Protein AF-X1SG87-F1 (afdb_monomer_lite)

Organism: NCBI:txid412755

Foldseek 3Di:
DDDAAEDQVQEPPDGPVVDDPPFDWDFDFDADPVRDTHTGHIYGDPPPDD

Secondary structure (DSSP, 8-state):
----B--GGGB-SS-GGG--TT--EEEEEEE-TTSSEEEEEEEEPPPPP-

pLDDT: mean 85.13, std 11.53, range [41.69, 93.44]

InterPro domains:
  IPR002059 Cold-shock protein Csp, DNA-binding [PF00313] (2-43)
  IPR002059 Cold-shock protein Csp, DNA-binding [PS51857] (1-44)
  IPR012340 Nucleic acid-binding, OB-fold [G3DSA:2.40.50.140] (1-49)
  IPR012340 Nucleic acid-binding, OB-fold [SSF50249] (2-45)

Radius of gyration: 11.4 Å; chains: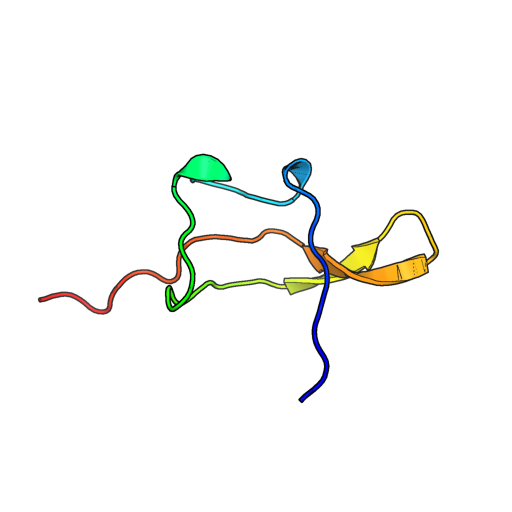 1; bounding box: 23×22×29 Å

Structure (mmCIF, N/CA/C/O backbone):
data_AF-X1SG87-F1
#
_entry.id   AF-X1SG87-F1
#
loop_
_atom_site.group_PDB
_atom_site.id
_atom_site.type_symbol
_atom_site.label_atom_id
_atom_site.label_alt_id
_atom_site.label_comp_id
_atom_site.label_asym_id
_atom_site.label_entity_id
_atom_site.label_seq_id
_atom_site.pdbx_PDB_ins_code
_atom_site.Cartn_x
_atom_site.Cartn_y
_atom_site.Cartn_z
_atom_site.occupancy
_atom_site.B_iso_or_equiv
_atom_site.auth_seq_id
_atom_site.auth_comp_id
_atom_site.auth_asym_id
_atom_site.auth_atom_id
_atom_site.pdbx_PDB_model_num
ATOM 1 N N . GLU A 1 1 ? -13.538 -9.904 -4.723 1.00 56.47 1 GLU A N 1
ATOM 2 C CA . GLU A 1 1 ? -12.670 -8.712 -4.709 1.00 56.47 1 GLU A CA 1
ATOM 3 C C . GLU A 1 1 ? -11.250 -9.172 -5.009 1.00 56.47 1 GLU A C 1
ATOM 5 O O . GLU A 1 1 ? -10.956 -10.320 -4.699 1.00 56.47 1 GLU A O 1
ATOM 10 N N . THR A 1 2 ? -10.432 -8.379 -5.698 1.00 80.25 2 THR A N 1
ATOM 11 C CA . THR A 1 2 ? -9.053 -8.773 -6.034 1.00 80.25 2 THR A CA 1
ATOM 12 C C . THR A 1 2 ? -8.107 -7.994 -5.143 1.00 80.25 2 THR A C 1
ATOM 14 O O . THR A 1 2 ? -8.088 -6.767 -5.222 1.00 80.25 2 THR A O 1
ATOM 17 N N . ASP A 1 3 ? -7.315 -8.701 -4.345 1.00 87.19 3 ASP A N 1
ATOM 18 C CA . ASP A 1 3 ? -6.272 -8.092 -3.530 1.00 87.19 3 ASP A CA 1
ATOM 19 C C . ASP A 1 3 ? -5.209 -7.439 -4.417 1.00 87.19 3 ASP A C 1
ATOM 21 O O . ASP A 1 3 ? -4.683 -8.048 -5.357 1.00 87.19 3 ASP A O 1
ATOM 25 N N . LEU A 1 4 ? -4.894 -6.181 -4.117 1.00 89.38 4 LEU A N 1
ATOM 26 C CA . LEU A 1 4 ? -3.847 -5.426 -4.792 1.00 89.38 4 LEU A CA 1
ATOM 27 C C . LEU A 1 4 ? -2.659 -5.260 -3.857 1.00 89.38 4 LEU A C 1
ATOM 29 O O . LEU A 1 4 ? -2.788 -4.801 -2.727 1.00 89.38 4 LEU A O 1
ATOM 33 N N . PHE A 1 5 ? -1.481 -5.609 -4.360 1.00 91.44 5 PHE A N 1
ATOM 34 C CA . PHE A 1 5 ? -0.234 -5.362 -3.653 1.00 91.44 5 PHE A CA 1
ATOM 35 C C . PHE A 1 5 ? 0.197 -3.905 -3.850 1.00 91.44 5 PHE A C 1
ATOM 37 O O . PHE A 1 5 ? 0.072 -3.378 -4.953 1.00 91.44 5 PHE A O 1
ATOM 44 N N . PHE A 1 6 ? 0.764 -3.275 -2.826 1.00 90.56 6 PHE A N 1
ATOM 45 C CA . PHE A 1 6 ? 1.469 -1.999 -2.948 1.00 90.56 6 PHE A CA 1
ATOM 46 C C . PHE A 1 6 ? 2.851 -2.117 -2.318 1.00 90.56 6 PHE A C 1
ATOM 48 O O . PHE A 1 6 ? 3.051 -2.841 -1.341 1.00 90.56 6 PHE A O 1
ATOM 55 N N . HIS A 1 7 ? 3.825 -1.403 -2.871 1.00 90.94 7 HIS A N 1
ATOM 56 C CA . HIS A 1 7 ? 5.132 -1.300 -2.244 1.00 90.94 7 HIS A CA 1
ATOM 57 C C . HIS A 1 7 ? 5.134 -0.109 -1.281 1.00 90.94 7 HIS A C 1
ATOM 59 O O . HIS A 1 7 ? 4.477 0.899 -1.517 1.00 90.94 7 HIS A O 1
ATOM 65 N N . ARG A 1 8 ? 5.935 -0.160 -0.212 1.00 89.31 8 ARG A N 1
ATOM 66 C CA . ARG A 1 8 ? 6.053 0.955 0.753 1.00 89.31 8 ARG A CA 1
ATOM 67 C C . ARG A 1 8 ? 6.435 2.305 0.123 1.00 89.31 8 ARG A C 1
ATOM 69 O O . ARG A 1 8 ? 6.210 3.341 0.727 1.00 89.31 8 ARG A O 1
ATOM 76 N N . ASN A 1 9 ? 7.064 2.275 -1.056 1.00 89.50 9 ASN A N 1
ATOM 77 C CA . ASN A 1 9 ? 7.481 3.478 -1.787 1.00 89.50 9 ASN A CA 1
ATOM 78 C C . ASN A 1 9 ? 6.306 4.165 -2.489 1.00 89.50 9 ASN A C 1
ATOM 80 O O . ASN A 1 9 ? 6.440 5.315 -2.885 1.00 89.50 9 ASN A O 1
ATOM 84 N N . ASP A 1 10 ? 5.200 3.449 -2.675 1.00 91.25 10 ASP A N 1
ATOM 85 C CA . ASP A 1 10 ? 3.981 3.980 -3.268 1.0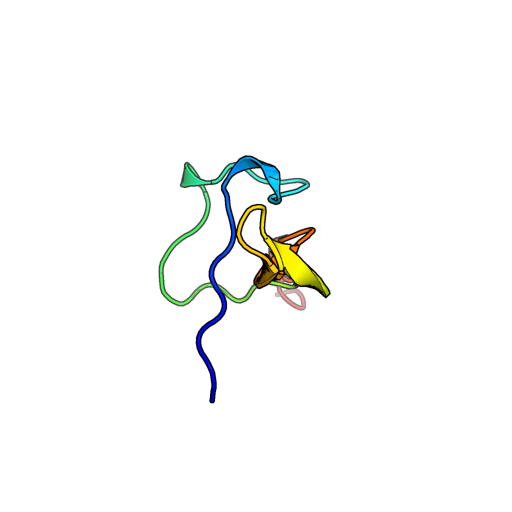0 91.25 10 ASP A CA 1
ATOM 86 C C . ASP A 1 10 ? 3.074 4.632 -2.220 1.00 91.25 10 ASP A C 1
ATOM 88 O O . ASP A 1 10 ? 2.026 5.157 -2.581 1.00 91.25 10 ASP A O 1
ATOM 92 N N . ILE A 1 11 ? 3.449 4.598 -0.935 1.00 90.75 11 ILE A N 1
ATOM 93 C CA . ILE A 1 11 ? 2.722 5.298 0.121 1.00 90.75 11 ILE A CA 1
ATOM 94 C C . ILE A 1 11 ? 3.077 6.778 0.084 1.00 90.75 11 ILE A C 1
ATOM 96 O O . ILE A 1 11 ? 4.250 7.150 0.036 1.00 90.75 11 ILE A O 1
ATOM 100 N N . GLU A 1 12 ? 2.060 7.624 0.176 1.00 90.50 12 GLU A N 1
ATOM 101 C CA . GLU A 1 12 ? 2.219 9.066 0.210 1.00 90.50 12 GLU A CA 1
ATOM 102 C C . 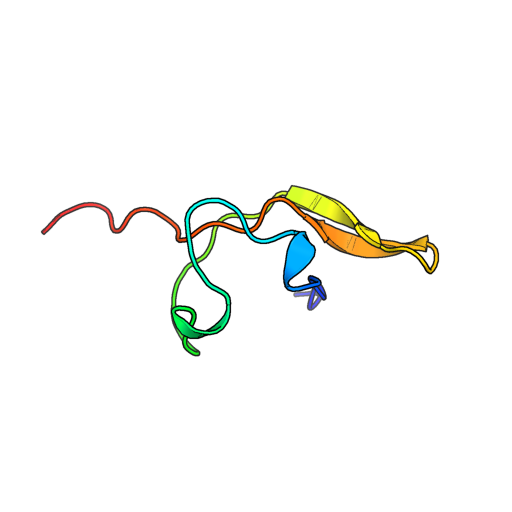GLU A 1 12 ? 1.526 9.676 1.431 1.00 90.50 12 GLU A C 1
ATOM 104 O O . GLU A 1 12 ? 0.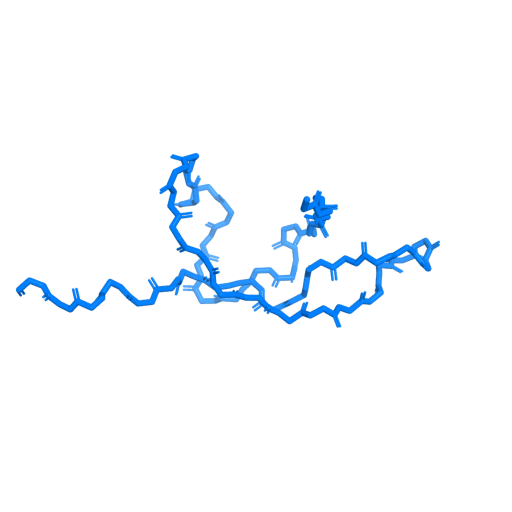412 9.318 1.802 1.00 90.50 12 GLU A O 1
ATOM 109 N N . GLY A 1 13 ? 2.193 10.636 2.071 1.00 86.38 13 GLY A N 1
ATOM 110 C CA . GLY A 1 13 ? 1.629 11.386 3.196 1.00 86.38 13 GLY A CA 1
ATOM 111 C C . GLY A 1 13 ? 1.596 10.647 4.537 1.00 86.38 13 GLY A C 1
ATOM 112 O O . GLY A 1 13 ? 1.326 11.288 5.547 1.00 86.38 13 GLY A O 1
ATOM 113 N N . VAL A 1 14 ? 1.913 9.349 4.575 1.00 85.19 14 VAL A N 1
ATOM 114 C CA . VAL A 1 14 ? 2.026 8.554 5.809 1.00 85.19 14 VAL A CA 1
ATOM 115 C C . VAL A 1 14 ? 3.198 7.581 5.734 1.00 85.19 14 VAL A C 1
ATOM 117 O O . VAL A 1 14 ? 3.722 7.298 4.659 1.00 85.19 14 VAL A O 1
ATOM 120 N N . GLU A 1 15 ? 3.634 7.062 6.878 1.00 86.56 15 GLU A N 1
ATOM 121 C CA . GLU A 1 15 ? 4.625 5.989 6.908 1.00 86.56 15 GLU A CA 1
ATOM 122 C C . GLU A 1 15 ? 3.948 4.620 6.810 1.00 86.56 15 GLU A C 1
ATOM 124 O O . GLU A 1 15 ? 2.884 4.405 7.384 1.00 86.56 15 GLU A O 1
ATOM 129 N N . PHE A 1 16 ? 4.608 3.652 6.165 1.00 85.94 16 PHE A N 1
ATOM 130 C CA . PHE A 1 16 ? 4.139 2.259 6.116 1.00 85.94 16 PHE A CA 1
ATOM 131 C C . PHE A 1 16 ? 3.820 1.697 7.508 1.00 85.94 16 PHE A C 1
ATOM 133 O O . PHE A 1 16 ? 2.814 1.025 7.685 1.00 85.94 16 PHE A O 1
ATOM 140 N N . ASN A 1 17 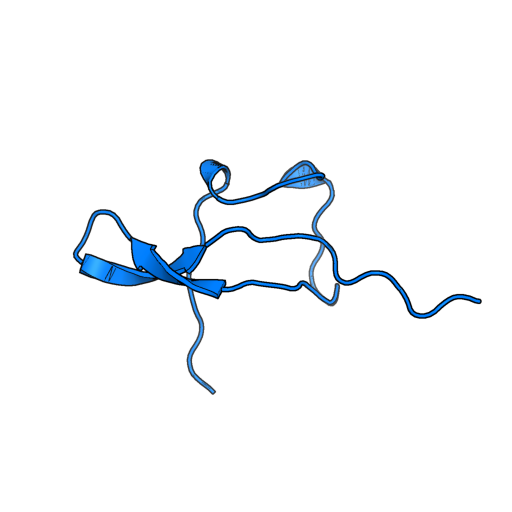? 4.643 2.021 8.509 1.00 87.12 17 ASN A N 1
ATOM 141 C CA . ASN A 1 17 ? 4.444 1.561 9.887 1.00 87.12 17 ASN A CA 1
ATOM 142 C C . ASN A 1 17 ? 3.254 2.224 10.600 1.00 87.12 17 ASN A 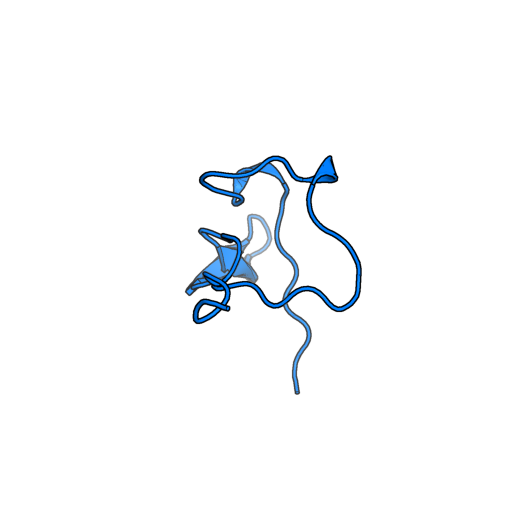C 1
ATOM 144 O O . ASN A 1 17 ? 2.892 1.789 11.686 1.00 87.12 17 ASN A O 1
ATOM 148 N N . SER A 1 18 ? 2.684 3.294 10.038 1.00 85.75 18 SER A N 1
ATOM 149 C CA . SER A 1 18 ? 1.458 3.912 10.559 1.00 85.75 18 SER A CA 1
ATOM 150 C C . SER A 1 18 ? 0.193 3.238 10.027 1.00 85.75 18 SER A C 1
ATOM 152 O O . SER A 1 18 ? -0.885 3.517 10.543 1.00 85.75 18 SER A O 1
ATOM 154 N N . LEU A 1 19 ? 0.316 2.372 9.013 1.00 87.19 19 LEU A N 1
ATOM 155 C CA . LEU A 1 19 ? -0.790 1.574 8.500 1.00 87.19 19 LEU A CA 1
ATOM 156 C C . LEU A 1 19 ? -0.997 0.330 9.370 1.00 87.19 19 LEU A C 1
ATOM 158 O O . LEU A 1 19 ? -0.046 -0.339 9.770 1.00 87.19 19 LEU A O 1
ATOM 162 N N . SER A 1 20 ? -2.255 0.017 9.637 1.00 89.12 20 SER A N 1
ATOM 163 C CA . SER A 1 20 ? -2.722 -1.094 10.458 1.00 89.12 20 SER A CA 1
ATOM 164 C C . SER A 1 20 ? -3.868 -1.806 9.750 1.00 89.12 20 SER A C 1
ATOM 166 O O . SER A 1 20 ? -4.641 -1.197 9.009 1.00 89.12 20 SER A O 1
ATOM 168 N N . GLU A 1 21 ? -3.991 -3.109 9.988 1.00 89.69 21 GLU A N 1
ATOM 169 C CA . GLU A 1 21 ? -5.098 -3.900 9.454 1.00 89.69 21 GLU A CA 1
ATOM 170 C C . GLU A 1 21 ? -6.446 -3.324 9.914 1.00 89.69 21 GLU A C 1
ATOM 172 O O . GLU A 1 21 ? -6.616 -2.953 11.076 1.00 89.69 21 GLU A O 1
ATOM 177 N N . GLY A 1 22 ? -7.402 -3.232 8.987 1.00 89.94 22 GLY A N 1
ATOM 178 C CA . GLY A 1 22 ? -8.714 -2.628 9.234 1.00 89.94 22 GLY A CA 1
ATOM 179 C C . GLY A 1 22 ? -8.778 -1.111 9.031 1.00 89.94 22 GLY A C 1
ATOM 180 O O . GLY A 1 22 ? -9.866 -0.552 9.135 1.00 89.94 22 GLY A O 1
ATOM 181 N N . GLN A 1 23 ? -7.664 -0.440 8.718 1.00 89.69 23 GLN A N 1
ATOM 182 C CA . GLN A 1 23 ? -7.702 0.960 8.295 1.00 89.69 23 GLN A CA 1
ATOM 183 C C . GLN A 1 23 ? -8.152 1.096 6.844 1.00 89.69 23 GLN A C 1
ATOM 185 O O . GLN A 1 23 ? -7.717 0.351 5.964 1.00 89.69 23 GLN A O 1
ATOM 190 N N . GLU A 1 24 ? -8.987 2.099 6.602 1.00 91.31 24 GLU A N 1
ATOM 191 C CA . GLU A 1 24 ? -9.380 2.476 5.256 1.00 91.31 24 GLU A CA 1
ATOM 192 C C . GLU A 1 24 ? -8.279 3.317 4.599 1.00 91.31 24 GLU A C 1
ATOM 194 O O . GLU A 1 24 ? -7.684 4.215 5.205 1.00 91.31 24 GLU A O 1
ATOM 199 N N . VAL A 1 25 ? -7.976 2.989 3.346 1.00 91.44 25 VAL A N 1
ATOM 200 C CA . VAL A 1 25 ? -6.935 3.647 2.559 1.00 91.44 25 VAL A CA 1
ATOM 201 C C . VAL A 1 25 ? -7.460 3.971 1.173 1.00 91.44 25 VAL A C 1
ATOM 203 O O . VAL A 1 25 ? -8.193 3.191 0.566 1.00 91.44 25 VAL A O 1
ATOM 206 N N . GLU A 1 26 ? -7.027 5.108 0.652 1.00 92.25 26 GLU A N 1
ATOM 207 C CA . GLU A 1 26 ? -7.245 5.486 -0.734 1.00 92.25 26 GLU A CA 1
ATOM 208 C C . GLU A 1 26 ? -6.025 5.100 -1.564 1.00 92.25 26 GLU A C 1
ATOM 210 O O . GLU A 1 26 ? -4.877 5.281 -1.150 1.00 92.25 26 GLU A O 1
ATOM 215 N N . PHE A 1 27 ? -6.271 4.551 -2.750 1.00 92.75 27 PHE A N 1
ATOM 216 C CA . PHE A 1 27 ? -5.218 4.164 -3.676 1.00 92.75 27 PHE A CA 1
ATOM 217 C C . PHE A 1 27 ? -5.688 4.255 -5.126 1.00 92.75 27 PHE A C 1
ATOM 219 O O . PHE A 1 27 ? -6.876 4.150 -5.436 1.00 92.75 27 PHE A O 1
ATOM 226 N N . GLU A 1 28 ? -4.732 4.373 -6.040 1.00 92.50 28 GLU A N 1
ATOM 227 C CA . GLU A 1 28 ? -4.970 4.298 -7.478 1.00 92.50 28 GLU A CA 1
ATOM 228 C C . GLU A 1 28 ? -4.537 2.920 -8.013 1.00 92.50 28 GLU A C 1
ATOM 230 O O . GLU A 1 28 ? -3.546 2.341 -7.564 1.00 92.50 28 GLU A O 1
ATOM 235 N N . ARG A 1 29 ? -5.263 2.356 -8.991 1.00 91.50 29 ARG A N 1
ATOM 236 C CA . ARG A 1 29 ? -4.849 1.098 -9.641 1.00 91.50 29 ARG A CA 1
ATOM 237 C C . ARG A 1 29 ? -3.777 1.383 -10.689 1.00 91.50 29 ARG A C 1
ATOM 239 O O . ARG A 1 29 ? -4.068 1.964 -11.731 1.00 91.50 29 ARG A O 1
ATOM 246 N N . GLY A 1 30 ? -2.559 0.930 -10.423 1.00 90.00 30 GLY A N 1
ATOM 247 C CA . GLY A 1 30 ? -1.410 1.017 -11.316 1.00 90.00 30 GLY A CA 1
ATOM 248 C C . GLY A 1 30 ? -0.829 -0.352 -11.672 1.00 90.00 30 GLY A C 1
ATOM 249 O O . GLY A 1 30 ? -1.463 -1.397 -11.509 1.00 90.00 30 GLY A O 1
ATOM 250 N N . GLN A 1 31 ? 0.406 -0.341 -12.172 1.00 89.12 31 GLN A N 1
ATOM 251 C CA . GLN A 1 31 ? 1.187 -1.541 -12.476 1.00 89.12 31 GLN A CA 1
ATOM 252 C C . GLN A 1 31 ? 2.487 -1.511 -11.671 1.00 89.12 31 GLN A C 1
ATOM 254 O O . GLN A 1 31 ? 3.209 -0.515 -11.698 1.00 89.12 31 GLN A O 1
ATOM 259 N N . GLY A 1 32 ? 2.784 -2.600 -10.961 1.00 82.69 32 GLY A N 1
ATOM 260 C CA . GLY A 1 32 ? 4.047 -2.775 -10.248 1.00 82.69 32 GLY A CA 1
ATOM 261 C C . GLY A 1 32 ? 5.214 -3.071 -11.196 1.00 82.69 32 GLY A C 1
ATOM 262 O O . GLY A 1 32 ? 5.028 -3.279 -12.396 1.00 82.69 32 GLY A O 1
ATOM 263 N N . ARG A 1 33 ? 6.434 -3.157 -10.648 1.00 77.00 33 ARG A N 1
ATOM 264 C CA . ARG A 1 33 ? 7.669 -3.442 -11.415 1.00 77.00 33 ARG A CA 1
ATOM 265 C C . ARG A 1 33 ? 7.604 -4.722 -12.254 1.00 77.00 33 ARG A C 1
ATOM 267 O O . ARG A 1 33 ? 8.250 -4.788 -13.292 1.00 77.00 33 ARG A O 1
ATOM 274 N N . ASP A 1 34 ? 6.813 -5.699 -11.826 1.00 81.88 34 ASP A N 1
ATOM 275 C CA . ASP A 1 34 ? 6.630 -6.987 -12.503 1.00 81.88 34 ASP A CA 1
ATOM 276 C C . ASP A 1 34 ? 5.479 -6.986 -13.532 1.00 81.88 34 ASP A C 1
ATOM 278 O O . ASP A 1 34 ? 5.085 -8.043 -14.021 1.00 81.88 34 ASP A O 1
ATOM 282 N N . GLY A 1 35 ? 4.885 -5.822 -13.828 1.00 83.50 35 GLY A N 1
ATOM 283 C CA . GLY A 1 35 ? 3.747 -5.684 -14.750 1.00 83.50 35 GLY A CA 1
ATOM 284 C C . GLY A 1 35 ? 2.413 -6.196 -14.192 1.00 83.50 35 GLY A C 1
ATOM 285 O O . GLY A 1 35 ? 1.415 -6.247 -14.907 1.00 83.50 35 GLY A O 1
ATOM 286 N N . ARG A 1 36 ? 2.375 -6.588 -12.913 1.00 88.69 36 ARG A N 1
ATOM 287 C CA . ARG A 1 36 ? 1.150 -7.006 -12.218 1.00 88.69 36 ARG A CA 1
ATOM 288 C C . ARG A 1 36 ? 0.375 -5.794 -11.702 1.00 88.69 36 ARG A C 1
ATOM 290 O O . ARG A 1 36 ? 1.002 -4.788 -11.362 1.00 88.69 36 ARG A O 1
ATOM 297 N N . PRO A 1 37 ? -0.962 -5.886 -11.605 1.00 91.50 37 PRO A N 1
ATOM 298 C CA . PRO A 1 37 ? -1.761 -4.826 -11.012 1.00 91.50 37 PRO A CA 1
ATOM 299 C C . PRO A 1 37 ? -1.325 -4.594 -9.562 1.00 91.50 37 PRO A C 1
ATOM 301 O O . PRO A 1 37 ? -1.186 -5.539 -8.784 1.00 91.50 37 PRO A O 1
ATOM 304 N N . ALA A 1 38 ? -1.086 -3.331 -9.234 1.00 93.44 38 ALA A N 1
ATOM 305 C CA . ALA A 1 38 ? -0.632 -2.891 -7.925 1.00 93.44 38 ALA A CA 1
ATOM 306 C C . ALA A 1 38 ? -1.374 -1.615 -7.524 1.00 93.44 38 ALA A C 1
ATOM 308 O O . ALA A 1 38 ? -1.780 -0.831 -8.384 1.00 93.44 38 ALA A O 1
ATOM 309 N N . ALA A 1 39 ? -1.556 -1.410 -6.227 1.00 93.44 39 ALA A N 1
ATOM 310 C CA . ALA A 1 39 ? -2.042 -0.149 -5.697 1.00 93.44 39 ALA A CA 1
ATOM 311 C C . ALA A 1 39 ? -0.872 0.847 -5.637 1.00 93.44 39 ALA A C 1
ATOM 313 O O . ALA A 1 39 ? 0.200 0.530 -5.122 1.00 93.44 39 ALA A O 1
ATOM 314 N N . VAL A 1 40 ? -1.070 2.031 -6.214 1.00 93.06 40 VAL A N 1
ATOM 315 C CA . VAL A 1 40 ? -0.092 3.124 -6.240 1.00 93.06 40 VAL A CA 1
ATOM 316 C C . VAL A 1 40 ? -0.673 4.362 -5.568 1.00 93.06 40 VAL A C 1
ATOM 318 O O . VAL A 1 40 ? -1.895 4.508 -5.511 1.00 93.06 40 VAL A O 1
ATOM 321 N N . LYS A 1 41 ? 0.199 5.250 -5.073 1.00 92.38 41 LYS A N 1
ATOM 322 C CA . LYS A 1 41 ? -0.187 6.466 -4.333 1.00 92.38 41 LYS A CA 1
ATOM 323 C C . LYS A 1 41 ? -1.149 6.161 -3.183 1.00 92.38 41 LYS A C 1
ATOM 325 O O . LYS A 1 41 ? -2.225 6.740 -3.073 1.00 92.38 41 LYS A O 1
ATOM 330 N N . VAL A 1 42 ? -0.761 5.201 -2.355 1.00 92.38 42 VAL A N 1
ATOM 331 C CA . VAL A 1 42 ? -1.551 4.744 -1.215 1.00 92.38 42 VAL A CA 1
ATOM 332 C C . VAL A 1 42 ? -1.490 5.794 -0.114 1.00 92.38 42 VAL A C 1
ATOM 334 O O . VAL A 1 42 ? -0.405 6.200 0.300 1.00 92.38 42 VAL A O 1
ATOM 337 N N . ARG A 1 43 ? -2.643 6.239 0.375 1.00 91.75 43 ARG A N 1
ATOM 338 C CA . ARG A 1 43 ? -2.756 7.236 1.446 1.00 91.75 43 ARG A CA 1
ATOM 339 C C . ARG A 1 43 ? -3.828 6.794 2.434 1.00 91.75 43 ARG A C 1
ATOM 341 O O . ARG A 1 43 ? -4.730 6.050 2.062 1.00 91.75 43 ARG A O 1
ATOM 348 N N . LEU A 1 44 ? -3.743 7.241 3.688 1.00 91.00 44 LEU A N 1
ATOM 349 C CA . LEU A 1 44 ? -4.860 7.052 4.617 1.00 91.00 44 LEU A CA 1
ATOM 350 C C . LEU A 1 44 ? -6.092 7.742 4.034 1.00 91.00 44 LEU A C 1
ATOM 352 O O . LEU A 1 44 ? -6.010 8.925 3.691 1.00 91.00 44 LEU A O 1
ATOM 356 N N . ALA A 1 45 ? -7.200 7.005 3.932 1.00 88.00 45 ALA A N 1
ATOM 357 C CA . ALA A 1 45 ? -8.483 7.627 3.667 1.00 88.00 45 ALA A CA 1
ATOM 358 C C . ALA A 1 45 ? -8.720 8.595 4.824 1.00 88.00 45 ALA A C 1
ATOM 360 O O . ALA A 1 45 ? -8.518 8.232 5.990 1.00 88.00 45 ALA A O 1
ATOM 361 N N . GLN A 1 46 ? -9.024 9.857 4.518 1.00 75.12 46 GLN A N 1
ATOM 362 C CA . GLN A 1 46 ? -9.330 10.791 5.593 1.00 75.12 46 GLN A CA 1
ATOM 363 C C . GLN A 1 46 ? -10.506 10.201 6.371 1.00 75.12 46 GLN A C 1
ATOM 365 O O . GLN A 1 46 ? -11.512 9.880 5.738 1.00 75.12 46 GLN A O 1
ATOM 370 N N . PRO A 1 47 ? -10.402 10.023 7.701 1.00 61.56 47 PRO A N 1
ATOM 371 C CA . PRO A 1 47 ? -11.583 9.685 8.466 1.00 61.56 47 PRO A CA 1
ATOM 372 C C . PRO A 1 47 ? -12.553 10.840 8.234 1.00 61.56 47 PRO A C 1
ATOM 374 O O . PRO A 1 47 ? -12.226 11.988 8.552 1.00 61.56 47 PRO A O 1
ATOM 377 N N . GLU A 1 48 ? -13.700 10.566 7.606 1.00 55.44 48 GLU A N 1
ATOM 378 C CA . GLU A 1 48 ? -14.816 11.501 7.675 1.00 55.44 48 GLU A CA 1
ATOM 379 C C . GLU A 1 48 ? -15.007 11.807 9.160 1.00 55.44 48 GLU A C 1
ATOM 381 O O . GLU A 1 48 ? -15.132 10.894 9.977 1.00 55.44 48 GLU A O 1
ATOM 386 N N . GLY A 1 49 ? -14.821 13.084 9.492 1.00 50.97 49 GLY A N 1
ATOM 387 C CA . GLY A 1 49 ? -14.503 13.531 10.838 1.00 50.97 49 GLY A CA 1
ATOM 388 C C . GLY A 1 49 ? -15.474 13.034 11.901 1.00 50.97 49 GLY A C 1
ATOM 389 O O . GLY A 1 49 ? -16.674 12.899 11.662 1.00 50.97 49 GLY A O 1
ATOM 390 N N . GLU A 1 50 ? -14.924 12.833 13.093 1.00 41.69 50 GLU A N 1
ATOM 391 C CA . GLU A 1 50 ? -15.688 12.910 14.337 1.00 41.69 50 GLU A CA 1
ATOM 392 C C . GLU A 1 50 ? -15.804 14.370 14.795 1.00 41.69 50 GLU A C 1
ATOM 394 O O . GLU A 1 50 ? -14.795 15.111 14.677 1.00 41.69 50 GLU A O 1
#

Sequence (50 aa):
ETDLFFHRNDIEGVEFNSLSEGQEVEFERGQGRDGRPAAVKVRLAQPEGE